Protein AF-A0A8I2ZI99-F1 (afdb_monomer_lite)

Secondary structure (DSSP, 8-state):
--PPP-PPP--------S-GGGSSSPPPPPHHHHHT-TTTHHHHHTTS-THHHHTTTHHHHHHHHHHHHHHHHHHHHHHH--TT---------------------------HHHHHHHHHHHHHHHHHHHHHHHHHHHHHHTT-

pLDDT: mean 73.65, std 13.88, range [43.97, 95.44]

Radius of gyration: 34.47 Å; chains: 1; bounding box: 69×95×82 Å

Structure (mmCIF, N/CA/C/O backbone):
data_AF-A0A8I2ZI99-F1
#
_entry.id   AF-A0A8I2ZI99-F1
#
loop_
_atom_site.group_PDB
_atom_site.id
_atom_site.type_symbol
_atom_site.label_atom_id
_atom_site.label_alt_id
_atom_site.label_comp_id
_atom_site.label_asym_id
_atom_site.label_entity_id
_atom_site.label_seq_id
_atom_site.pdbx_PDB_ins_code
_atom_site.Cartn_x
_atom_site.Cartn_y
_atom_site.Cartn_z
_atom_site.occupancy
_atom_site.B_iso_or_equiv
_atom_site.auth_seq_id
_atom_site.auth_comp_id
_atom_site.auth_asym_id
_atom_site.auth_atom_id
_atom_site.pdbx_PDB_model_num
ATOM 1 N N . MET A 1 1 ? 3.416 42.614 42.020 1.00 45.62 1 MET A N 1
ATOM 2 C CA . MET A 1 1 ? 3.360 41.240 41.468 1.00 45.62 1 MET A CA 1
ATOM 3 C C . MET A 1 1 ? 2.391 40.414 42.309 1.00 45.62 1 MET A C 1
ATOM 5 O O . MET A 1 1 ? 2.813 39.837 43.300 1.00 45.62 1 MET A O 1
ATOM 9 N N . TYR A 1 2 ? 1.095 40.397 41.988 1.00 47.31 2 TYR A N 1
ATOM 10 C CA . TYR A 1 2 ? 0.117 39.618 42.762 1.00 47.31 2 TYR A CA 1
ATOM 11 C C . TYR A 1 2 ? -0.088 38.243 42.116 1.00 47.31 2 TYR A C 1
ATOM 13 O O . TYR A 1 2 ? -0.585 38.152 40.995 1.00 47.31 2 TYR A O 1
ATOM 21 N N . ARG A 1 3 ? 0.321 37.170 42.807 1.00 68.00 3 ARG A N 1
ATOM 22 C CA . ARG A 1 3 ? 0.016 35.789 42.403 1.00 68.00 3 ARG A CA 1
ATOM 23 C C . ARG A 1 3 ? -1.396 35.439 42.865 1.00 68.00 3 ARG A C 1
ATOM 25 O O . ARG A 1 3 ? -1.711 35.547 44.045 1.00 68.00 3 ARG A O 1
ATOM 32 N N . ARG A 1 4 ? -2.241 35.031 41.918 1.00 69.69 4 ARG A N 1
ATOM 33 C CA . ARG A 1 4 ? -3.625 34.611 42.160 1.00 69.69 4 ARG A CA 1
ATOM 34 C C . ARG A 1 4 ? -3.645 33.337 43.028 1.00 69.69 4 ARG A C 1
ATOM 36 O O . ARG A 1 4 ? -2.932 32.395 42.681 1.00 69.69 4 ARG A O 1
ATOM 43 N N . PRO A 1 5 ? -4.440 33.281 44.113 1.00 75.38 5 PRO A N 1
ATOM 44 C CA . PRO A 1 5 ? -4.542 32.086 44.945 1.00 75.38 5 PRO A CA 1
ATOM 45 C C . PRO A 1 5 ? -5.183 30.926 44.161 1.00 75.38 5 PRO A C 1
ATOM 47 O O . PRO A 1 5 ? -6.049 31.175 43.311 1.00 75.38 5 PRO A O 1
ATOM 50 N N . PRO A 1 6 ? -4.770 29.669 44.411 1.00 74.50 6 PRO A N 1
ATOM 51 C CA . PRO A 1 6 ? -5.350 28.511 43.746 1.00 74.50 6 PRO A CA 1
ATOM 52 C C . PRO A 1 6 ? -6.818 28.375 44.165 1.00 74.50 6 PRO A C 1
ATOM 54 O O . PRO A 1 6 ? -7.135 28.198 45.338 1.00 74.50 6 PRO A O 1
ATOM 57 N N . GLY A 1 7 ? -7.722 28.526 43.197 1.00 76.31 7 GLY A N 1
ATOM 58 C CA . GLY A 1 7 ? -9.150 28.288 43.394 1.00 76.31 7 GLY A CA 1
ATOM 59 C C . GLY A 1 7 ? -9.477 26.790 43.384 1.00 76.31 7 GLY A C 1
ATOM 60 O O . GLY A 1 7 ? -8.663 25.994 42.910 1.00 76.31 7 GLY A O 1
ATOM 61 N N . PRO A 1 8 ? -10.669 26.396 43.865 1.00 75.44 8 PRO A N 1
ATOM 62 C CA . PRO A 1 8 ? -11.103 25.005 43.816 1.00 75.44 8 PRO A CA 1
ATOM 63 C C . PRO A 1 8 ? -11.118 24.496 42.362 1.00 75.44 8 PRO A C 1
ATOM 65 O O . PRO A 1 8 ? -11.446 25.270 41.450 1.00 75.44 8 PRO A O 1
ATOM 68 N N . PRO A 1 9 ? -10.758 23.221 42.120 1.00 72.88 9 PRO A N 1
ATOM 69 C CA . PRO A 1 9 ? -10.697 22.664 40.777 1.00 72.88 9 PRO A CA 1
ATOM 70 C C . PRO A 1 9 ? -12.074 22.746 40.113 1.00 72.88 9 PRO A C 1
ATOM 72 O O . PRO A 1 9 ? -13.048 22.147 40.557 1.00 72.88 9 PRO A O 1
ATOM 75 N N . ARG A 1 10 ? -12.152 23.510 39.020 1.00 72.94 10 ARG A N 1
ATOM 76 C CA . ARG A 1 10 ? -13.351 23.680 38.182 1.00 72.94 10 ARG A CA 1
ATOM 77 C C . ARG A 1 10 ? -13.485 22.518 37.199 1.00 72.94 10 ARG A C 1
ATOM 79 O O . ARG A 1 10 ? -13.640 22.739 36.000 1.00 72.94 10 ARG A O 1
ATOM 86 N N . HIS A 1 11 ? -13.291 21.290 37.659 1.00 75.69 11 HIS A N 1
ATOM 87 C CA . HIS A 1 11 ? -13.265 20.118 36.790 1.00 75.69 11 HIS A CA 1
ATOM 88 C C . HIS A 1 11 ? -14.316 19.132 37.275 1.00 75.69 11 HIS A C 1
ATOM 90 O O . HIS A 1 11 ? -14.103 18.383 38.224 1.00 75.69 11 HIS A O 1
ATOM 96 N N . TYR A 1 12 ? -15.472 19.161 36.616 1.00 80.00 12 TYR A N 1
ATOM 97 C CA . TYR A 1 12 ? -16.470 18.112 36.748 1.00 80.00 12 TYR A CA 1
ATOM 98 C C . TYR A 1 12 ? -16.002 16.930 35.902 1.00 80.00 12 TYR A C 1
ATOM 100 O O . TYR A 1 12 ? -15.978 17.011 34.674 1.00 80.00 12 TYR A O 1
ATOM 108 N N . SER A 1 13 ? -15.582 15.853 36.559 1.00 81.62 13 SER A N 1
ATOM 109 C CA . SER A 1 13 ? -15.280 14.599 35.872 1.00 81.62 13 SER A CA 1
ATOM 110 C C . SER A 1 13 ? -16.604 13.904 35.581 1.00 81.62 13 SER A C 1
ATOM 112 O O . SER A 1 13 ? -17.270 13.425 36.495 1.00 81.62 13 SER A O 1
ATOM 114 N N . TYR A 1 14 ? -17.029 13.913 34.320 1.00 83.62 14 TYR A N 1
ATOM 115 C CA . TYR A 1 14 ? -18.195 13.148 33.898 1.00 83.62 14 TYR A CA 1
ATOM 116 C C . TYR A 1 14 ? -17.785 11.693 33.670 1.00 83.62 14 TYR A C 1
ATOM 118 O O . TYR A 1 14 ? -17.024 11.385 32.752 1.00 83.62 14 TYR A O 1
ATOM 126 N N . GLU A 1 15 ? -18.313 10.797 34.497 1.00 81.88 15 GLU A N 1
ATOM 127 C CA . GLU A 1 15 ? -18.261 9.362 34.246 1.00 81.88 15 GLU A CA 1
ATOM 128 C C . GLU A 1 15 ? -19.481 8.962 33.418 1.00 81.88 15 GLU A C 1
ATOM 130 O O . GLU A 1 15 ? -20.615 8.992 33.902 1.00 81.88 15 GLU A O 1
ATOM 135 N N . CYS A 1 16 ? -19.256 8.573 32.164 1.00 80.62 16 CYS A N 1
ATOM 136 C CA . CYS A 1 16 ? -20.311 8.022 31.323 1.00 80.62 16 CYS A CA 1
ATOM 137 C C . CYS A 1 16 ? -20.829 6.716 31.948 1.00 80.62 16 CYS A C 1
ATOM 139 O O . CYS A 1 16 ? -20.076 5.753 32.084 1.00 80.62 16 CYS A O 1
ATOM 141 N N . LYS A 1 17 ? -22.106 6.702 32.350 1.00 84.00 17 LYS A N 1
ATOM 142 C CA . LYS A 1 17 ? -22.786 5.527 32.929 1.00 84.00 17 LYS A CA 1
ATOM 143 C C . LYS A 1 17 ? -23.479 4.658 31.882 1.00 84.00 17 LYS A C 1
ATOM 145 O O . LYS A 1 17 ? -23.983 3.591 32.218 1.00 84.00 17 LYS A O 1
ATOM 150 N N . GLU A 1 18 ? -23.529 5.114 30.632 1.00 86.00 18 GLU A N 1
ATOM 151 C CA . GLU A 1 18 ? -24.171 4.351 29.574 1.00 86.00 18 GLU A CA 1
ATOM 152 C C . GLU A 1 18 ? -23.311 3.167 29.124 1.00 86.00 18 GLU A C 1
ATOM 154 O O . GLU A 1 18 ? -22.089 3.297 28.974 1.00 86.00 18 GLU A O 1
ATOM 159 N N . PRO A 1 19 ? -23.941 2.008 28.873 1.00 82.75 19 PRO A N 1
ATOM 160 C CA . PRO A 1 19 ? -23.245 0.856 28.334 1.00 82.75 19 PRO A CA 1
ATOM 161 C C . PRO A 1 19 ? -22.737 1.177 26.921 1.00 82.75 19 PRO A C 1
ATOM 163 O O . PRO A 1 19 ? -23.342 1.953 26.180 1.00 82.75 19 PRO A O 1
ATOM 166 N N . ALA A 1 20 ? -21.632 0.554 26.504 1.00 75.69 20 ALA A N 1
ATOM 167 C CA . ALA A 1 20 ? -21.051 0.781 25.176 1.00 75.69 20 ALA A CA 1
ATOM 168 C C . ALA A 1 20 ? -22.043 0.504 24.025 1.00 75.69 20 ALA A C 1
ATOM 170 O O . ALA A 1 20 ? -21.887 1.046 22.936 1.00 75.69 20 ALA A O 1
ATOM 171 N N . GLN A 1 21 ? -23.068 -0.306 24.291 1.00 80.44 21 GLN A N 1
ATOM 172 C CA . GLN A 1 21 ? -24.157 -0.698 23.402 1.00 80.44 21 GLN A CA 1
ATOM 173 C C . GLN A 1 21 ? -25.205 0.407 23.178 1.00 80.44 21 GLN A C 1
ATOM 175 O O . GLN A 1 21 ? -25.899 0.364 22.169 1.00 80.44 21 GLN A O 1
ATOM 180 N N . ALA A 1 22 ? -25.325 1.387 24.084 1.00 82.50 22 ALA A N 1
ATOM 181 C CA . ALA A 1 22 ? -26.220 2.542 23.923 1.00 82.50 22 ALA A CA 1
ATOM 182 C C . ALA A 1 22 ? -25.586 3.662 23.079 1.00 82.50 22 ALA A C 1
ATOM 184 O O . ALA A 1 22 ? -26.253 4.616 22.681 1.00 82.50 22 ALA A O 1
ATOM 185 N N . ARG A 1 23 ? -24.289 3.534 22.764 1.00 81.44 23 ARG A N 1
ATOM 186 C CA . ARG A 1 23 ? -23.576 4.504 21.938 1.00 81.44 23 ARG A CA 1
ATOM 187 C C . ARG A 1 23 ? -24.158 4.495 20.519 1.00 81.44 23 ARG A C 1
ATOM 189 O O . ARG A 1 23 ? -24.153 3.444 19.882 1.00 81.44 23 ARG A O 1
ATOM 196 N N . PRO A 1 24 ? -24.546 5.657 19.965 1.00 85.88 24 PRO A N 1
ATOM 197 C CA . PRO A 1 24 ? -25.074 5.756 18.600 1.00 85.88 24 PRO A CA 1
ATOM 198 C C . PRO A 1 24 ? -24.115 5.278 17.499 1.00 85.88 24 PRO A C 1
ATOM 200 O O . PRO A 1 24 ? -24.533 5.055 16.365 1.00 85.88 24 PRO A O 1
ATOM 203 N N . TYR A 1 25 ? -22.822 5.144 17.810 1.00 83.62 25 TYR A N 1
ATOM 204 C CA . TYR A 1 25 ? -21.793 4.771 16.849 1.00 83.62 25 TYR A CA 1
ATOM 205 C C . TYR A 1 25 ? -21.337 3.328 17.032 1.00 83.62 25 TYR A C 1
ATOM 207 O O . TYR A 1 25 ? -20.800 2.947 18.074 1.00 83.62 25 TYR A O 1
ATOM 215 N N . VAL A 1 26 ? -21.469 2.561 15.952 1.00 82.62 26 VAL A N 1
ATOM 216 C CA . VAL A 1 26 ? -20.830 1.254 15.794 1.00 82.62 26 VAL A CA 1
ATOM 217 C C . VAL A 1 26 ? -19.310 1.461 15.714 1.00 82.62 26 VAL A C 1
ATOM 219 O O . VAL A 1 26 ? -18.862 2.415 15.065 1.00 82.62 26 VAL A O 1
ATOM 222 N N . PRO A 1 27 ? -18.488 0.605 16.352 1.00 85.81 27 PRO A N 1
ATOM 223 C CA . PRO A 1 27 ? -17.041 0.674 16.204 1.00 85.81 27 PRO A CA 1
ATOM 224 C C . PRO A 1 27 ? -16.641 0.616 14.729 1.00 85.81 27 PRO A C 1
ATOM 226 O O . PRO A 1 27 ? -17.178 -0.162 13.939 1.00 85.81 27 PRO A O 1
ATOM 229 N N . ARG A 1 28 ? -15.676 1.459 14.358 1.00 89.12 28 ARG A N 1
ATOM 230 C CA . ARG A 1 28 ? -15.216 1.559 12.975 1.00 89.12 28 ARG A CA 1
ATOM 231 C C . ARG A 1 28 ? -14.504 0.258 12.575 1.00 89.12 28 ARG A C 1
ATOM 233 O O . ARG A 1 28 ? -13.611 -0.170 13.309 1.00 89.12 28 ARG A O 1
ATOM 240 N N . PRO A 1 29 ? -14.833 -0.348 11.421 1.00 90.25 29 PRO A N 1
ATOM 241 C CA . PRO A 1 29 ? -14.140 -1.544 10.955 1.00 90.25 29 PRO A CA 1
ATOM 242 C C . PRO A 1 29 ? -12.655 -1.248 10.728 1.00 90.25 29 PRO A C 1
ATOM 244 O O . PRO A 1 29 ? -12.292 -0.152 10.281 1.00 90.25 29 PRO A O 1
ATOM 247 N N . SER A 1 30 ? -11.795 -2.225 11.022 1.00 91.69 30 SER A N 1
ATOM 248 C CA . SER A 1 30 ? -10.355 -2.102 10.781 1.00 91.69 30 SER A CA 1
ATOM 249 C C . SER A 1 30 ? -10.060 -1.995 9.281 1.00 91.69 30 SER A C 1
ATOM 251 O O . SER A 1 30 ? -10.859 -2.413 8.442 1.00 91.69 30 SER A O 1
ATOM 253 N N . ARG A 1 31 ? -8.886 -1.470 8.914 1.00 90.06 31 ARG A N 1
ATOM 254 C CA . ARG A 1 31 ? -8.479 -1.380 7.502 1.00 90.06 31 ARG A CA 1
ATOM 255 C C . ARG A 1 31 ? -8.495 -2.750 6.812 1.00 90.06 31 ARG A C 1
ATOM 257 O O . ARG A 1 31 ? -8.943 -2.850 5.679 1.00 90.06 31 ARG A O 1
ATOM 264 N N . THR A 1 32 ? -8.043 -3.808 7.487 1.00 89.56 32 THR A N 1
ATOM 265 C CA . THR A 1 32 ? -8.059 -5.172 6.931 1.00 89.56 32 THR A CA 1
ATOM 266 C C . THR A 1 32 ? -9.475 -5.701 6.746 1.00 89.56 32 THR A C 1
ATOM 268 O O . THR A 1 32 ? -9.733 -6.404 5.775 1.00 89.56 32 THR A O 1
ATOM 271 N N . GLN A 1 33 ? -10.393 -5.342 7.643 1.00 89.44 33 GLN A N 1
ATOM 272 C CA . GLN A 1 33 ? -11.803 -5.693 7.527 1.00 89.44 33 GLN A CA 1
ATOM 273 C C . GLN A 1 33 ? -12.462 -4.964 6.351 1.00 89.44 33 GLN A C 1
ATOM 275 O O . GLN A 1 33 ? -13.132 -5.612 5.560 1.00 89.44 33 GLN A O 1
ATOM 280 N N . GLN A 1 34 ? -12.169 -3.672 6.164 1.00 88.19 34 GLN A N 1
ATOM 281 C CA . GLN A 1 34 ? -12.640 -2.885 5.013 1.00 88.19 34 GLN A CA 1
ATOM 282 C C . GLN A 1 34 ? -12.147 -3.460 3.674 1.00 88.19 34 GLN A C 1
ATOM 284 O O . GLN A 1 34 ? -12.890 -3.551 2.707 1.00 88.19 34 GLN A O 1
ATOM 289 N N . LEU A 1 35 ? -10.884 -3.891 3.598 1.00 85.06 35 LEU A N 1
ATOM 290 C CA . LEU A 1 35 ? -10.320 -4.450 2.361 1.00 85.06 35 LEU A CA 1
ATOM 291 C C . LEU A 1 35 ? -10.876 -5.839 2.006 1.00 85.06 35 LEU A C 1
ATOM 293 O O . LEU A 1 35 ? -10.767 -6.259 0.858 1.00 85.06 35 LEU A O 1
ATOM 297 N N . ARG A 1 36 ? -11.457 -6.555 2.976 1.00 83.94 36 ARG A N 1
ATOM 298 C CA . ARG A 1 36 ? -12.083 -7.874 2.782 1.00 83.94 36 ARG A CA 1
ATOM 299 C C . ARG A 1 36 ? -13.572 -7.787 2.450 1.00 83.94 36 ARG A C 1
ATOM 301 O O . ARG A 1 36 ? -14.220 -8.825 2.332 1.00 83.94 36 ARG A O 1
ATOM 308 N N . ASP A 1 37 ? -14.118 -6.583 2.292 1.00 84.56 37 ASP A N 1
ATOM 309 C CA . ASP A 1 37 ? -15.518 -6.410 1.933 1.00 84.56 37 ASP A CA 1
ATOM 310 C C . ASP A 1 37 ? -15.770 -6.989 0.530 1.00 84.56 37 ASP A C 1
ATOM 312 O O . ASP A 1 37 ? -15.194 -6.501 -0.448 1.00 84.56 37 ASP A O 1
ATOM 316 N N . PRO A 1 38 ? -16.677 -7.972 0.367 1.00 82.00 38 PRO A N 1
ATOM 317 C CA . PRO A 1 38 ? -16.906 -8.631 -0.923 1.00 82.00 38 PRO A CA 1
ATOM 318 C C . PRO A 1 38 ? -17.427 -7.669 -2.001 1.00 82.00 38 PRO A C 1
ATOM 320 O O . PRO A 1 38 ? -17.286 -7.925 -3.190 1.00 82.00 38 PRO A O 1
ATOM 323 N N . LYS A 1 39 ? -17.992 -6.529 -1.586 1.00 81.25 39 LYS A N 1
ATOM 324 C CA . LYS A 1 39 ? -18.437 -5.436 -2.465 1.00 81.25 39 LYS A CA 1
ATOM 325 C C . LYS A 1 39 ? -17.284 -4.552 -2.963 1.00 81.25 39 LYS A C 1
ATOM 327 O O . LYS A 1 39 ? -17.438 -3.872 -3.975 1.00 81.25 39 LYS A O 1
ATOM 332 N N . LEU A 1 40 ? -16.168 -4.511 -2.231 1.00 78.19 40 LEU A N 1
ATOM 333 C CA . LEU A 1 40 ? -14.974 -3.727 -2.562 1.00 78.19 40 LEU A CA 1
ATOM 334 C C . LEU A 1 40 ? -13.923 -4.559 -3.301 1.00 78.19 40 LEU A C 1
ATOM 336 O O . LEU A 1 40 ? -13.212 -3.996 -4.126 1.00 78.19 40 LEU A O 1
ATOM 340 N N . LEU A 1 41 ? -13.871 -5.877 -3.072 1.00 76.69 41 LEU A N 1
ATOM 341 C CA . LEU A 1 41 ? -12.975 -6.798 -3.779 1.00 76.69 41 LEU A CA 1
ATOM 342 C C . LEU A 1 41 ? -12.940 -6.596 -5.305 1.00 76.69 41 LEU A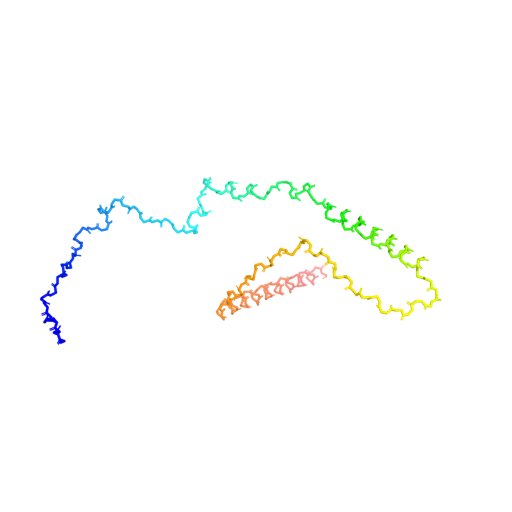 C 1
ATOM 344 O O . LEU A 1 41 ? -11.843 -6.345 -5.797 1.00 76.69 41 LEU A O 1
ATOM 348 N N . PRO A 1 42 ? -14.067 -6.606 -6.051 1.00 77.75 42 PRO A N 1
ATOM 349 C CA . PRO A 1 42 ? -14.023 -6.442 -7.507 1.00 77.75 42 PRO A CA 1
ATOM 350 C C . PRO A 1 42 ? -13.406 -5.101 -7.921 1.00 77.75 42 PRO A C 1
ATOM 352 O O . PRO A 1 42 ? -12.556 -5.056 -8.799 1.00 77.75 42 PRO A O 1
ATOM 355 N N . LYS A 1 43 ? -13.725 -4.011 -7.212 1.00 75.75 43 LYS A N 1
ATOM 356 C CA . LYS A 1 43 ? -13.175 -2.675 -7.498 1.00 75.75 43 LYS A CA 1
ATOM 357 C C . LYS A 1 43 ? -11.671 -2.579 -7.235 1.00 75.75 43 LYS A C 1
ATOM 359 O O . LYS A 1 43 ? -10.992 -1.780 -7.871 1.00 75.75 43 LYS A O 1
ATOM 364 N N . LEU A 1 44 ? -11.162 -3.351 -6.275 1.00 70.94 44 LEU A N 1
ATOM 365 C CA . LEU A 1 44 ? -9.734 -3.413 -5.966 1.00 70.94 44 LEU A CA 1
ATOM 366 C C . LEU A 1 44 ? -8.977 -4.328 -6.935 1.00 70.94 44 LEU A C 1
ATOM 368 O O . LEU A 1 44 ? -7.840 -4.021 -7.275 1.00 70.94 44 LEU A O 1
ATOM 372 N N . THR A 1 45 ? -9.585 -5.430 -7.379 1.00 69.81 45 THR A N 1
ATOM 373 C CA . THR A 1 45 ? -8.954 -6.387 -8.300 1.00 69.81 45 THR A CA 1
ATOM 374 C C . THR A 1 45 ? -9.029 -5.944 -9.757 1.00 69.81 45 THR A C 1
ATOM 376 O O . THR A 1 45 ? -8.102 -6.188 -10.513 1.00 69.81 45 THR A O 1
ATOM 379 N N . GLU A 1 46 ? -10.082 -5.242 -10.173 1.00 63.88 46 GLU A N 1
ATOM 380 C CA . GLU A 1 46 ? -10.195 -4.690 -11.533 1.00 63.88 46 GLU A CA 1
ATOM 381 C C . GLU A 1 46 ? -9.191 -3.556 -11.799 1.00 63.88 46 GLU A C 1
ATOM 383 O O . GLU A 1 46 ? -8.883 -3.249 -12.949 1.00 63.88 46 GLU A O 1
ATOM 388 N N . ALA A 1 47 ? -8.626 -2.965 -10.740 1.00 59.62 47 ALA A N 1
ATOM 389 C CA . ALA A 1 47 ? -7.560 -1.975 -10.845 1.00 59.62 47 ALA A CA 1
ATOM 390 C C . ALA A 1 47 ? -6.207 -2.570 -11.278 1.00 59.62 47 ALA A C 1
ATOM 392 O O . ALA A 1 47 ? -5.275 -1.804 -11.508 1.00 59.62 47 ALA A O 1
ATOM 393 N N . THR A 1 48 ? -6.077 -3.897 -11.415 1.00 57.78 48 THR A N 1
ATOM 394 C CA . THR A 1 48 ? -5.078 -4.493 -12.313 1.00 57.78 48 THR A CA 1
ATOM 395 C C . THR A 1 48 ? -5.746 -4.623 -13.675 1.00 57.78 48 THR A C 1
ATOM 397 O O . THR A 1 48 ? -6.412 -5.628 -13.934 1.00 57.78 48 THR A O 1
ATOM 400 N N . PRO A 1 49 ? -5.672 -3.591 -14.530 1.00 58.81 49 PRO A N 1
ATOM 401 C CA . PRO A 1 49 ? -6.439 -3.601 -15.750 1.00 58.81 49 PRO A CA 1
ATOM 402 C C . PRO A 1 49 ? -5.810 -4.636 -16.682 1.00 58.81 49 PRO A C 1
ATOM 404 O O . PRO A 1 49 ? -4.585 -4.716 -16.793 1.00 58.81 49 PRO A O 1
ATOM 407 N N . ASN A 1 50 ? -6.642 -5.353 -17.438 1.00 58.12 50 ASN A N 1
ATOM 408 C CA . ASN A 1 50 ? -6.229 -6.144 -18.608 1.00 58.12 50 ASN A CA 1
ATOM 409 C C . ASN A 1 50 ? -5.347 -5.332 -19.592 1.00 58.12 50 ASN A C 1
ATOM 411 O O . ASN A 1 50 ? -4.662 -5.883 -20.447 1.00 58.12 50 ASN A O 1
ATOM 415 N N . GLU A 1 51 ? -5.295 -4.003 -19.450 1.00 57.47 51 GLU A N 1
ATOM 416 C CA . GLU A 1 51 ? -4.300 -3.139 -20.085 1.00 57.47 51 GLU A CA 1
ATOM 417 C C . GLU A 1 51 ? -2.843 -3.515 -19.791 1.00 57.47 51 GLU A C 1
ATOM 419 O O . GLU A 1 51 ? -1.994 -3.270 -20.639 1.00 57.47 51 GLU A O 1
ATOM 424 N N . ALA A 1 52 ? -2.518 -4.088 -18.629 1.00 57.28 52 ALA A N 1
ATOM 425 C CA . ALA A 1 52 ? -1.167 -4.575 -18.346 1.00 57.28 52 ALA A CA 1
ATOM 426 C C . ALA A 1 52 ? -0.779 -5.726 -19.289 1.00 57.28 52 ALA A C 1
ATOM 428 O O . ALA A 1 52 ? 0.383 -5.848 -19.674 1.00 57.28 52 ALA A O 1
ATOM 429 N N . GLU A 1 53 ? -1.754 -6.528 -19.721 1.00 60.94 53 GLU A N 1
ATOM 430 C CA . GLU A 1 53 ? -1.540 -7.585 -20.708 1.00 60.94 53 GLU A CA 1
ATOM 431 C C . GLU A 1 53 ? -1.388 -7.016 -22.123 1.00 60.94 53 GLU A C 1
ATOM 433 O O . GLU A 1 53 ? -0.503 -7.456 -22.854 1.00 60.94 53 GLU A O 1
ATOM 438 N N . ASN A 1 54 ? -2.147 -5.968 -22.463 1.00 61.47 54 ASN A N 1
ATOM 439 C CA . ASN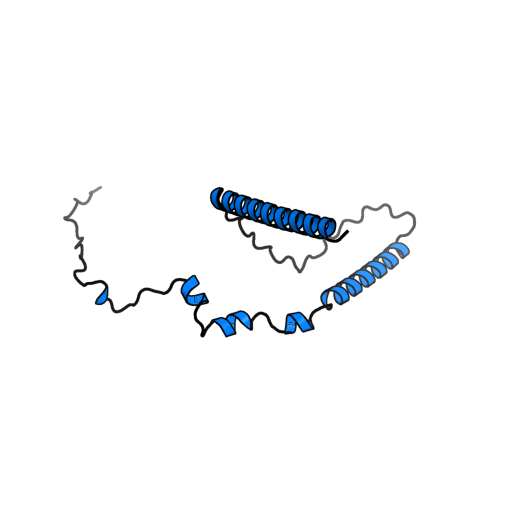 A 1 54 ? -2.023 -5.243 -23.738 1.00 61.47 54 ASN A CA 1
ATOM 440 C C . ASN A 1 54 ? -0.750 -4.379 -23.841 1.00 61.47 54 ASN A C 1
ATOM 442 O O . ASN A 1 54 ? -0.372 -3.970 -24.936 1.00 61.47 54 ASN A O 1
ATOM 446 N N . LYS A 1 55 ? -0.089 -4.078 -22.715 1.00 65.31 55 LYS A N 1
ATOM 447 C CA . LYS A 1 55 ? 1.150 -3.280 -22.648 1.00 65.31 55 LYS A CA 1
ATOM 448 C C . LYS A 1 55 ? 2.423 -4.138 -22.605 1.00 65.31 55 LYS A C 1
ATOM 450 O O . LYS A 1 55 ? 3.521 -3.579 -22.533 1.00 65.31 55 LYS A O 1
ATOM 455 N N . LYS A 1 56 ? 2.314 -5.473 -22.676 1.00 70.31 56 LYS A N 1
ATOM 456 C CA . LYS A 1 56 ? 3.477 -6.370 -22.800 1.00 70.31 56 LYS A CA 1
ATOM 457 C C . LYS A 1 56 ? 4.265 -5.997 -24.067 1.00 70.31 56 LYS A C 1
ATOM 459 O O . LYS A 1 56 ? 3.723 -6.036 -25.165 1.00 70.31 56 LYS A O 1
ATOM 464 N N . GLY A 1 57 ? 5.528 -5.598 -23.909 1.00 76.94 57 GLY A N 1
ATOM 465 C CA . GLY A 1 57 ? 6.436 -5.254 -25.015 1.00 76.94 57 GLY A CA 1
ATOM 466 C C . GLY A 1 57 ? 6.471 -3.778 -25.448 1.00 76.94 57 GLY A C 1
ATOM 467 O O . GLY A 1 57 ? 7.323 -3.413 -26.255 1.00 76.94 57 GLY A O 1
ATOM 468 N N . ILE A 1 58 ? 5.622 -2.894 -24.901 1.00 80.50 58 ILE A N 1
ATOM 469 C CA . ILE A 1 58 ? 5.709 -1.445 -25.200 1.00 80.50 58 ILE A CA 1
ATOM 470 C C . ILE A 1 58 ? 6.993 -0.843 -24.614 1.00 80.50 58 ILE A C 1
ATOM 472 O O . ILE A 1 58 ? 7.644 -0.025 -25.264 1.00 80.50 58 ILE A O 1
ATOM 476 N N . ALA A 1 59 ? 7.385 -1.285 -23.416 1.00 81.31 59 ALA A N 1
ATOM 477 C CA . ALA A 1 59 ? 8.608 -0.835 -22.754 1.00 81.31 59 ALA A CA 1
ATOM 478 C C . ALA A 1 59 ? 9.866 -1.180 -23.570 1.00 81.31 59 ALA A C 1
ATOM 480 O O . ALA A 1 59 ? 10.730 -0.326 -23.763 1.00 81.31 59 ALA A O 1
ATOM 481 N N . ASP A 1 60 ? 9.932 -2.397 -24.115 1.00 87.88 60 ASP A N 1
ATOM 482 C CA . ASP A 1 60 ? 11.059 -2.845 -24.940 1.00 87.88 60 ASP A CA 1
ATOM 483 C C . ASP A 1 60 ? 11.137 -2.054 -26.253 1.00 87.88 60 ASP A C 1
ATOM 485 O O . ASP A 1 60 ? 12.215 -1.635 -26.678 1.00 87.88 60 ASP A O 1
ATOM 489 N N . ALA A 1 61 ? 9.983 -1.767 -26.867 1.00 85.19 61 ALA A N 1
ATOM 490 C CA . ALA A 1 61 ? 9.906 -0.946 -28.071 1.00 85.19 61 ALA A CA 1
ATOM 491 C C . ALA A 1 61 ? 10.345 0.510 -27.830 1.00 85.19 61 ALA A C 1
ATOM 493 O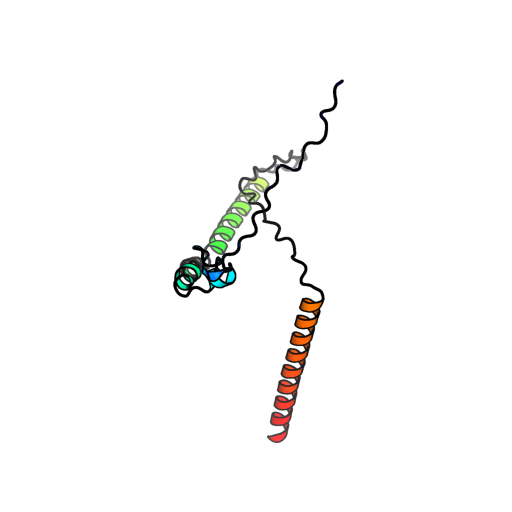 O . ALA A 1 61 ? 10.954 1.126 -28.707 1.00 85.19 61 ALA A O 1
ATOM 494 N N . GLU A 1 62 ? 10.046 1.084 -26.662 1.00 88.06 62 GLU A N 1
ATOM 495 C CA . GLU A 1 62 ? 10.497 2.431 -26.305 1.00 88.06 62 GLU A CA 1
ATOM 496 C C . GLU A 1 62 ? 12.000 2.470 -25.987 1.00 88.06 62 GLU A C 1
ATOM 498 O O . GLU A 1 62 ? 12.703 3.374 -26.447 1.00 88.06 62 GLU A O 1
ATOM 503 N N . LEU A 1 63 ? 12.516 1.464 -25.272 1.00 88.56 63 LEU A N 1
ATOM 504 C CA . LEU A 1 63 ? 13.947 1.323 -24.991 1.00 88.56 63 LEU A CA 1
ATOM 505 C C . LEU A 1 63 ? 14.769 1.207 -26.279 1.00 88.56 63 LEU A C 1
ATOM 507 O O . LEU A 1 63 ? 15.747 1.940 -26.436 1.00 88.56 63 LEU A O 1
ATOM 511 N N . ALA A 1 64 ? 14.331 0.377 -27.230 1.00 90.88 64 ALA A N 1
ATOM 512 C CA . ALA A 1 64 ? 14.997 0.220 -28.522 1.00 90.88 64 ALA A CA 1
ATOM 513 C C . ALA A 1 64 ? 15.036 1.534 -29.327 1.00 90.88 64 ALA A C 1
ATOM 515 O O . ALA A 1 64 ? 16.059 1.877 -29.920 1.00 90.88 64 ALA A O 1
ATOM 516 N N . LYS A 1 65 ? 13.947 2.319 -29.312 1.00 91.19 65 LYS A N 1
ATOM 517 C CA . LYS A 1 65 ? 13.902 3.641 -29.965 1.00 91.19 65 LYS A CA 1
ATOM 518 C C . LYS A 1 65 ? 14.898 4.620 -29.344 1.00 91.19 65 LYS A C 1
ATOM 520 O O . LYS A 1 65 ? 15.627 5.286 -30.077 1.00 91.19 65 LYS A O 1
ATOM 525 N N . ARG A 1 66 ? 14.951 4.687 -28.010 1.00 89.00 66 ARG A N 1
ATOM 526 C CA . ARG A 1 66 ? 15.884 5.567 -27.284 1.00 89.00 66 ARG A CA 1
ATOM 527 C C . ARG A 1 66 ? 17.341 5.158 -27.491 1.00 89.00 66 ARG A C 1
ATOM 529 O O . ARG A 1 66 ? 18.215 6.017 -27.559 1.00 89.00 66 ARG A O 1
ATOM 536 N N . GLU A 1 67 ? 17.628 3.863 -27.584 1.00 88.38 67 GLU A N 1
ATOM 537 C CA . GLU A 1 67 ? 18.982 3.381 -27.863 1.00 88.38 67 GLU A CA 1
ATOM 538 C C . GLU A 1 67 ? 19.429 3.719 -29.289 1.00 88.38 67 GLU A C 1
ATOM 540 O O . GLU A 1 67 ? 20.529 4.242 -29.464 1.00 88.38 67 GLU A O 1
ATOM 545 N N . ALA A 1 68 ? 18.553 3.541 -30.281 1.00 88.56 68 ALA A N 1
ATOM 546 C CA . ALA A 1 68 ? 18.824 3.940 -31.660 1.00 88.56 68 ALA A CA 1
ATOM 547 C C . ALA A 1 68 ? 19.045 5.459 -31.799 1.00 88.56 68 ALA A C 1
ATOM 549 O O . ALA A 1 68 ? 19.903 5.902 -32.563 1.00 88.56 68 ALA A O 1
ATOM 550 N N . GLU A 1 69 ? 18.300 6.277 -31.051 1.00 87.88 69 GLU A N 1
ATOM 551 C CA . GLU A 1 69 ? 18.530 7.724 -30.983 1.00 87.88 69 GLU A CA 1
ATOM 552 C C . GLU A 1 69 ? 19.897 8.048 -30.368 1.00 87.88 69 GLU A C 1
ATOM 554 O O . GLU A 1 69 ? 20.667 8.824 -30.935 1.00 87.88 69 GLU A O 1
ATOM 559 N N . ARG A 1 70 ? 20.245 7.394 -29.253 1.00 86.25 70 ARG A N 1
ATOM 560 C CA . ARG A 1 70 ? 21.545 7.568 -28.595 1.00 86.25 70 ARG A CA 1
ATOM 561 C C . ARG A 1 70 ? 22.706 7.165 -29.505 1.00 86.25 70 ARG A C 1
ATOM 563 O O . ARG A 1 70 ? 23.738 7.829 -29.504 1.00 86.25 70 ARG A O 1
ATOM 570 N N . GLU A 1 71 ? 22.561 6.093 -30.276 1.00 87.12 71 GLU A N 1
ATOM 571 C CA . GLU A 1 71 ? 23.571 5.653 -31.241 1.00 87.12 71 GLU A CA 1
ATOM 572 C C . GLU A 1 71 ? 23.749 6.666 -32.379 1.00 87.12 71 GLU A C 1
ATOM 574 O O . GLU A 1 71 ? 24.878 7.030 -32.709 1.00 87.12 71 GLU A O 1
ATOM 579 N N . ARG A 1 72 ? 22.648 7.208 -32.917 1.00 84.44 72 ARG A N 1
ATOM 580 C CA . ARG A 1 72 ? 22.691 8.288 -33.916 1.00 84.44 72 ARG A CA 1
ATOM 581 C C . ARG A 1 72 ? 23.372 9.540 -33.375 1.00 84.44 72 ARG A C 1
ATOM 583 O O . ARG A 1 72 ? 24.180 10.142 -34.078 1.00 84.44 72 ARG A O 1
ATOM 590 N N . GLN A 1 73 ? 23.084 9.912 -32.130 1.00 82.81 73 GLN A N 1
ATOM 591 C CA . GLN A 1 73 ? 23.721 11.055 -31.484 1.00 82.81 73 GLN A CA 1
ATOM 592 C C . GLN A 1 73 ? 25.224 10.826 -31.285 1.00 82.81 73 GLN A C 1
ATOM 594 O O . GLN A 1 73 ? 26.017 11.696 -31.629 1.00 82.81 73 GLN A O 1
ATOM 599 N N . ARG A 1 74 ? 25.637 9.633 -30.837 1.00 84.44 74 ARG A N 1
ATOM 600 C CA . ARG A 1 74 ? 27.062 9.268 -30.741 1.00 84.44 74 ARG A CA 1
ATOM 601 C C . ARG A 1 74 ? 27.761 9.308 -32.097 1.00 84.44 74 ARG A C 1
ATOM 603 O O . ARG A 1 74 ? 28.898 9.760 -32.173 1.00 84.44 74 ARG A O 1
ATOM 610 N N . ALA A 1 75 ? 27.099 8.858 -33.163 1.00 81.06 75 ALA A N 1
ATOM 611 C CA . ALA A 1 75 ? 27.655 8.905 -34.512 1.00 81.06 75 ALA A CA 1
ATOM 612 C C . ALA A 1 75 ? 27.855 10.348 -35.006 1.00 81.06 75 ALA A C 1
ATOM 614 O O . ALA A 1 75 ? 28.863 10.635 -35.644 1.00 81.06 75 ALA A O 1
ATOM 615 N N . LEU A 1 76 ? 26.932 11.262 -34.692 1.00 80.12 76 LEU A N 1
ATOM 616 C CA . LEU A 1 76 ? 27.073 12.692 -34.988 1.00 80.12 76 LEU A CA 1
ATOM 617 C C . LEU A 1 76 ? 28.199 13.324 -34.161 1.00 80.12 76 LEU A C 1
ATOM 619 O O . LEU A 1 76 ? 29.102 13.931 -34.727 1.00 80.12 76 LEU A O 1
ATOM 623 N N . GLU A 1 77 ? 28.222 13.087 -32.847 1.00 75.88 77 GLU A N 1
ATOM 624 C CA . GLU A 1 77 ? 29.274 13.590 -31.954 1.00 75.88 77 GLU A CA 1
ATOM 625 C C . GLU A 1 77 ? 30.671 13.078 -32.334 1.00 75.88 77 GLU A C 1
ATOM 627 O O . GLU A 1 77 ? 31.647 13.808 -32.176 1.00 75.88 77 GLU A O 1
ATOM 632 N N . ALA A 1 78 ? 30.777 11.852 -32.860 1.00 75.62 78 ALA A N 1
ATOM 633 C CA . ALA A 1 78 ? 32.027 11.286 -33.361 1.00 75.62 78 ALA A CA 1
ATOM 634 C C . ALA A 1 78 ? 32.472 11.895 -34.701 1.00 75.62 78 ALA A C 1
ATOM 636 O O . ALA A 1 78 ? 33.670 11.981 -34.954 1.00 75.62 78 ALA A O 1
ATOM 637 N N . ARG A 1 79 ? 31.533 12.321 -35.559 1.00 70.25 79 ARG A N 1
ATOM 638 C CA . ARG A 1 79 ? 31.847 13.021 -36.819 1.00 70.25 79 ARG A CA 1
ATOM 639 C C . ARG A 1 79 ? 32.234 14.479 -36.589 1.00 70.25 79 ARG A C 1
ATOM 641 O O . ARG A 1 79 ? 33.102 14.980 -37.297 1.00 70.25 79 ARG A O 1
ATOM 648 N N . ASP A 1 80 ? 31.620 15.124 -35.602 1.00 66.81 80 ASP A N 1
ATOM 649 C CA . ASP A 1 80 ? 31.885 16.519 -35.235 1.00 66.81 80 ASP A CA 1
ATOM 650 C C . ASP A 1 80 ? 33.092 16.667 -34.287 1.00 66.81 80 ASP A C 1
ATOM 652 O O . ASP A 1 80 ? 33.576 17.775 -34.048 1.00 66.81 80 ASP A O 1
ATOM 656 N N . ALA A 1 81 ? 33.618 15.558 -33.753 1.00 64.50 81 ALA A N 1
ATOM 657 C CA . ALA A 1 81 ? 34.879 15.529 -33.021 1.00 64.50 81 ALA A CA 1
ATOM 658 C C . ALA A 1 81 ? 36.064 15.659 -33.995 1.00 64.50 81 ALA A C 1
ATOM 660 O O . ALA A 1 81 ? 36.593 14.672 -34.506 1.00 64.50 81 ALA A O 1
ATOM 661 N N . ALA A 1 82 ? 36.500 16.894 -34.252 1.00 60.44 82 ALA A N 1
ATOM 662 C CA . ALA A 1 82 ? 37.760 17.146 -34.945 1.00 60.44 82 ALA A CA 1
ATOM 663 C C . ALA A 1 82 ? 38.942 16.515 -34.168 1.00 60.44 82 ALA A C 1
ATOM 665 O O . ALA A 1 82 ? 38.966 16.590 -32.934 1.00 60.44 82 ALA A O 1
ATOM 666 N N . PRO A 1 83 ? 39.945 15.922 -34.848 1.00 57.78 83 PRO A N 1
ATOM 667 C CA . PRO A 1 83 ? 41.121 15.369 -34.184 1.00 57.78 83 PRO A CA 1
ATOM 668 C C . PRO A 1 83 ? 41.952 16.518 -33.590 1.00 57.78 83 PRO A C 1
ATOM 670 O O . PRO A 1 83 ? 42.698 17.181 -34.307 1.00 57.78 83 PRO A O 1
ATOM 673 N N . GLY A 1 84 ? 41.783 16.785 -32.290 1.00 58.19 84 GLY A N 1
ATOM 674 C CA . GLY A 1 84 ? 42.572 17.772 -31.540 1.00 58.19 84 GLY A CA 1
ATOM 675 C C . GLY A 1 84 ? 41.807 18.721 -30.606 1.00 58.19 84 GLY A C 1
ATOM 676 O O . GLY A 1 84 ? 42.445 19.584 -30.006 1.00 58.19 84 GLY A O 1
ATOM 677 N N . ASP A 1 85 ? 40.482 18.607 -30.449 1.00 57.59 85 ASP A N 1
ATOM 678 C CA . ASP A 1 85 ? 39.737 19.433 -29.477 1.00 57.59 85 ASP A CA 1
ATOM 679 C C . ASP A 1 85 ? 39.784 18.833 -28.055 1.00 57.59 85 ASP A C 1
ATOM 681 O O . ASP A 1 85 ? 38.792 18.345 -27.519 1.00 57.59 85 ASP A O 1
ATOM 685 N N . ASP A 1 86 ? 40.961 18.884 -27.423 1.00 60.34 86 ASP A N 1
ATOM 686 C CA . ASP A 1 86 ? 41.194 18.570 -26.000 1.00 60.34 86 ASP A CA 1
ATOM 687 C C . ASP A 1 86 ? 40.744 19.718 -25.070 1.00 60.34 86 ASP A C 1
ATOM 689 O O . ASP A 1 86 ? 41.385 20.043 -24.065 1.00 60.34 86 ASP A O 1
ATOM 693 N N . LYS A 1 87 ? 39.634 20.398 -25.380 1.00 60.31 87 LYS A N 1
ATOM 694 C CA . LYS A 1 87 ? 39.020 21.312 -24.411 1.00 60.31 87 LYS A CA 1
ATOM 695 C C . LYS A 1 87 ? 38.119 20.504 -23.482 1.00 60.31 87 LYS A C 1
ATOM 697 O O . LYS A 1 87 ? 37.270 19.755 -23.967 1.00 60.31 87 LYS A O 1
ATOM 702 N N . PRO A 1 88 ? 38.227 20.657 -22.145 1.00 54.62 88 PRO A N 1
ATOM 703 C CA . PRO A 1 88 ? 37.293 20.018 -21.233 1.00 54.62 88 PRO A CA 1
ATOM 704 C C . PRO A 1 88 ? 35.908 20.592 -21.521 1.00 54.62 88 PRO A C 1
ATOM 706 O O . PRO A 1 88 ? 35.596 21.711 -21.106 1.00 54.62 88 PRO A O 1
ATOM 709 N N . ARG A 1 89 ? 35.087 19.840 -22.266 1.00 61.41 89 ARG A N 1
ATOM 710 C CA . ARG A 1 89 ? 33.673 20.145 -22.477 1.00 61.41 89 ARG A CA 1
ATOM 711 C C . ARG A 1 89 ? 33.078 20.332 -21.087 1.00 61.41 89 ARG A C 1
ATOM 713 O O . ARG A 1 89 ? 32.985 19.375 -20.313 1.00 61.41 89 ARG A O 1
ATOM 720 N N . ARG A 1 90 ? 32.772 21.582 -20.714 1.00 60.38 90 ARG A N 1
ATOM 721 C CA . ARG A 1 90 ? 32.042 21.858 -19.477 1.00 60.38 90 ARG A CA 1
ATOM 722 C C . ARG A 1 90 ? 30.783 21.010 -19.576 1.00 60.38 90 ARG A C 1
ATOM 724 O O . ARG A 1 90 ? 30.043 21.145 -20.541 1.00 60.38 90 ARG A O 1
ATOM 731 N N . ARG A 1 91 ? 30.620 20.061 -18.650 1.00 59.53 91 ARG A N 1
ATOM 732 C CA . ARG A 1 91 ? 29.439 19.198 -18.598 1.00 59.53 91 ARG A CA 1
ATOM 733 C C . ARG A 1 91 ? 28.244 20.112 -18.385 1.00 59.53 91 ARG A C 1
ATOM 735 O O . ARG A 1 91 ? 27.973 20.493 -17.244 1.00 59.53 91 ARG A O 1
ATOM 742 N N . ASP A 1 92 ? 27.568 20.486 -19.460 1.00 60.00 92 ASP A N 1
ATOM 743 C CA . ASP A 1 92 ? 26.252 21.079 -19.342 1.00 60.00 92 ASP A CA 1
ATOM 744 C C . ASP A 1 92 ? 25.379 20.024 -18.675 1.00 60.00 92 ASP A C 1
ATOM 746 O O . ASP A 1 92 ? 25.234 18.893 -19.146 1.00 60.00 92 ASP A O 1
ATOM 750 N N . ARG A 1 93 ? 24.921 20.360 -17.468 1.00 59.56 93 ARG A N 1
ATOM 751 C CA . ARG A 1 93 ? 24.065 19.494 -16.666 1.00 59.56 93 ARG A CA 1
ATOM 752 C C . ARG A 1 93 ? 22.809 19.243 -17.492 1.00 59.56 93 ARG A C 1
ATOM 754 O O . ARG A 1 93 ? 22.030 20.165 -17.711 1.00 59.56 93 ARG A O 1
ATOM 761 N N . SER A 1 94 ? 22.621 18.009 -17.950 1.00 59.00 94 SER A N 1
ATOM 762 C CA . SER A 1 94 ? 21.376 17.568 -18.574 1.00 59.00 94 SER A CA 1
ATOM 763 C C . SER A 1 94 ? 20.202 17.934 -17.664 1.00 59.00 94 SER A C 1
ATOM 765 O O . SER A 1 94 ? 20.220 17.596 -16.478 1.00 59.00 94 SER A O 1
ATOM 767 N N . ALA A 1 95 ? 19.197 18.628 -18.201 1.00 63.09 95 ALA A N 1
ATOM 768 C CA . ALA A 1 95 ? 17.975 18.941 -17.474 1.00 63.09 95 ALA A CA 1
ATOM 769 C C . ALA A 1 95 ? 17.205 17.637 -17.198 1.00 63.09 95 ALA A C 1
ATOM 771 O O . ALA A 1 95 ? 16.558 17.077 -18.080 1.00 63.09 95 ALA A O 1
ATOM 772 N N . SER A 1 96 ? 17.317 17.120 -15.976 1.00 52.75 96 SER A N 1
ATOM 773 C CA . SER A 1 96 ? 16.597 15.937 -15.506 1.00 52.75 96 SER A CA 1
ATOM 774 C C . SER A 1 96 ? 15.136 16.300 -15.226 1.00 52.75 96 SER A C 1
ATOM 776 O O . SER A 1 96 ? 14.808 16.722 -14.119 1.00 52.75 96 SER A O 1
ATOM 778 N N . ILE A 1 97 ? 14.265 16.167 -16.229 1.00 60.34 97 ILE A N 1
ATOM 779 C CA . ILE A 1 97 ? 12.828 16.468 -16.097 1.00 60.34 97 ILE A CA 1
ATOM 780 C C . ILE A 1 97 ? 12.032 15.363 -15.382 1.00 60.34 97 ILE A C 1
ATOM 782 O O . ILE A 1 97 ? 10.907 15.619 -14.974 1.00 60.34 97 ILE A O 1
ATOM 786 N N . ASP A 1 98 ? 12.612 14.186 -15.128 1.00 54.41 98 ASP A N 1
ATOM 787 C CA . ASP A 1 98 ? 11.827 13.030 -14.663 1.00 54.41 98 ASP A CA 1
ATOM 788 C C . ASP A 1 98 ? 12.412 12.332 -13.421 1.00 54.41 98 ASP A C 1
ATOM 790 O O . ASP A 1 98 ? 12.589 11.117 -13.358 1.00 54.41 98 ASP A O 1
ATOM 794 N N . SER A 1 99 ? 12.757 13.128 -12.404 1.00 52.38 99 SER A N 1
ATOM 795 C CA . SER A 1 99 ? 13.167 12.607 -11.090 1.00 52.38 99 SER A CA 1
ATOM 796 C C . SER A 1 99 ? 11.931 12.412 -10.211 1.00 52.38 99 SER A C 1
ATOM 798 O O . SER A 1 99 ? 11.595 13.284 -9.412 1.00 52.38 99 SER A O 1
AT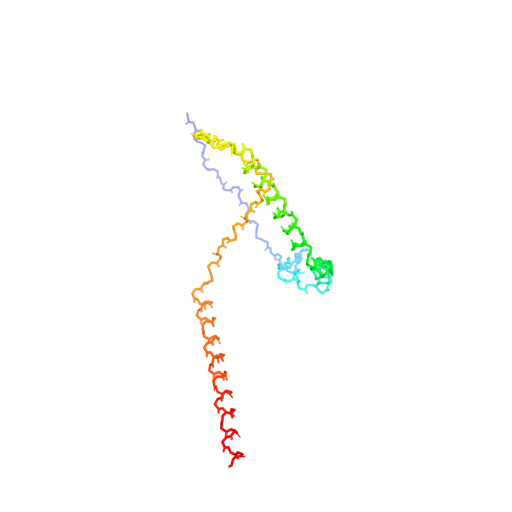OM 800 N N . VAL A 1 100 ? 11.222 11.293 -10.358 1.00 63.25 100 VAL A N 1
ATOM 801 C CA . VAL A 1 100 ? 10.125 10.951 -9.441 1.00 63.25 100 VAL A CA 1
ATOM 802 C C . VAL A 1 100 ? 10.705 10.172 -8.263 1.00 63.25 100 VAL A C 1
ATOM 804 O O . VAL A 1 100 ? 11.289 9.104 -8.429 1.00 63.25 100 VAL A O 1
ATOM 807 N N . SER A 1 101 ? 10.598 10.752 -7.069 1.00 48.84 101 SER A N 1
ATOM 808 C CA . SER A 1 101 ? 11.155 10.236 -5.820 1.00 48.84 101 SER A CA 1
ATOM 809 C C . SER A 1 101 ? 10.755 8.781 -5.569 1.00 48.84 101 SER A C 1
ATOM 811 O O . SER A 1 101 ? 9.570 8.471 -5.437 1.00 48.84 101 SER A O 1
ATOM 813 N N . ALA A 1 102 ? 11.743 7.895 -5.421 1.00 61.91 102 ALA A N 1
ATOM 814 C CA . ALA A 1 102 ? 11.515 6.598 -4.806 1.00 61.91 102 ALA A CA 1
ATOM 815 C C . ALA A 1 102 ? 11.050 6.849 -3.367 1.00 61.91 102 ALA A C 1
ATOM 817 O O . ALA A 1 102 ? 11.805 7.347 -2.530 1.00 61.91 102 ALA A O 1
ATOM 818 N N . ILE A 1 103 ? 9.781 6.550 -3.097 1.00 56.47 103 ILE A N 1
ATOM 819 C CA . ILE A 1 103 ? 9.258 6.472 -1.740 1.00 56.47 103 ILE A CA 1
ATOM 820 C C . ILE A 1 103 ? 10.111 5.415 -1.043 1.00 56.47 103 ILE A C 1
ATOM 822 O O . ILE A 1 103 ? 10.044 4.233 -1.378 1.00 56.47 103 ILE A O 1
ATOM 826 N N . SER A 1 104 ? 10.957 5.864 -0.118 1.00 45.50 104 SER A N 1
ATOM 827 C CA . SER A 1 104 ? 11.702 4.997 0.781 1.00 45.50 104 SER A CA 1
ATOM 828 C C . SER A 1 104 ? 10.679 4.217 1.593 1.00 45.50 104 SER A C 1
ATOM 830 O O . SER A 1 104 ? 10.138 4.724 2.573 1.00 45.50 104 SER A O 1
ATOM 832 N N . THR A 1 105 ? 10.375 2.989 1.178 1.00 54.72 105 THR A N 1
ATOM 833 C CA . THR A 1 105 ? 9.765 2.021 2.077 1.00 54.72 105 THR A CA 1
ATOM 834 C C . THR A 1 105 ? 10.823 1.708 3.113 1.00 54.72 105 THR A C 1
ATOM 836 O O . THR A 1 105 ? 11.731 0.898 2.901 1.00 54.72 105 THR A O 1
ATOM 839 N N . GLU A 1 106 ? 10.737 2.448 4.210 1.00 50.41 106 GLU A N 1
ATOM 840 C CA . GLU A 1 106 ? 11.383 2.132 5.464 1.00 50.41 106 GLU A CA 1
ATOM 841 C C . GLU A 1 106 ? 11.194 0.636 5.671 1.00 50.41 106 GLU A C 1
ATOM 843 O O . GLU A 1 106 ? 10.068 0.130 5.663 1.00 50.41 106 GLU A O 1
ATOM 848 N N . HIS A 1 107 ? 12.310 -0.085 5.719 1.00 49.03 107 HIS A N 1
ATOM 849 C CA . HIS A 1 107 ? 12.311 -1.501 6.007 1.00 49.03 107 HIS A CA 1
ATOM 850 C C . HIS A 1 107 ? 11.694 -1.646 7.394 1.00 49.03 107 HIS A C 1
ATOM 852 O O . HIS A 1 107 ? 12.369 -1.467 8.407 1.00 49.03 107 HIS A O 1
ATOM 858 N N . SER A 1 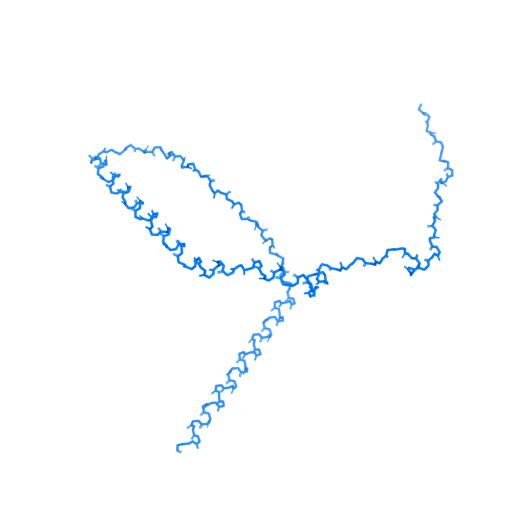108 ? 10.393 -1.927 7.446 1.00 54.12 108 SER A N 1
ATOM 859 C CA . SER A 1 108 ? 9.732 -2.389 8.650 1.00 54.12 108 SER A CA 1
ATOM 860 C C . SER A 1 108 ? 10.430 -3.691 8.997 1.00 54.12 108 SER A C 1
ATOM 862 O O . SER A 1 108 ? 10.200 -4.705 8.333 1.00 54.12 108 SER A O 1
ATOM 864 N N . GLY A 1 109 ? 11.371 -3.612 9.940 1.00 57.62 109 GLY A N 1
ATOM 865 C CA . GLY A 1 109 ? 12.197 -4.726 10.369 1.00 57.62 109 GLY A CA 1
ATOM 866 C C . GLY A 1 109 ? 11.307 -5.936 10.579 1.00 57.62 109 GLY A C 1
ATOM 867 O O . GLY A 1 109 ? 10.480 -5.962 11.489 1.00 57.62 109 GLY A O 1
ATOM 868 N N . ILE A 1 110 ? 11.442 -6.907 9.680 1.00 63.00 110 ILE A N 1
ATOM 869 C CA . ILE A 1 110 ? 10.857 -8.231 9.815 1.00 63.00 110 ILE A CA 1
ATOM 870 C C . ILE A 1 110 ? 11.487 -8.752 11.106 1.00 63.00 110 ILE A C 1
ATOM 872 O O . ILE A 1 110 ? 12.689 -9.009 11.142 1.00 63.00 110 ILE A O 1
ATOM 876 N N . GLY A 1 111 ? 10.712 -8.742 12.196 1.00 66.44 111 GLY A N 1
ATOM 877 C CA . GLY A 1 111 ? 11.201 -9.082 13.526 1.00 66.44 111 GLY A CA 1
ATOM 878 C C . GLY A 1 111 ? 11.979 -10.397 13.504 1.00 66.44 111 GLY A C 1
ATOM 879 O O . GLY A 1 111 ? 11.721 -11.282 12.692 1.00 66.44 111 GLY A O 1
ATOM 880 N N . LEU A 1 112 ? 12.948 -10.554 14.403 1.00 73.00 112 LEU A N 1
ATOM 881 C CA . LEU A 1 112 ? 13.778 -11.764 14.452 1.00 73.00 112 LEU A CA 1
ATOM 882 C C . LEU A 1 112 ? 12.934 -13.052 14.511 1.00 73.00 112 LEU A C 1
ATOM 884 O O . LEU A 1 112 ? 13.343 -14.079 13.976 1.00 73.00 112 LEU A O 1
ATOM 888 N N . GLU A 1 113 ? 11.726 -12.981 15.074 1.00 76.81 113 GLU A N 1
ATOM 889 C CA . GLU A 1 113 ? 10.778 -14.095 15.089 1.00 76.81 113 GLU A CA 1
ATOM 890 C C . GLU A 1 113 ? 10.205 -14.440 13.714 1.00 76.81 113 GLU A C 1
ATOM 892 O O . GLU A 1 113 ? 10.099 -15.616 13.380 1.00 76.81 113 GLU A O 1
ATOM 897 N N . THR A 1 114 ? 9.887 -13.457 12.871 1.00 82.06 114 THR A N 1
ATOM 898 C CA . THR A 1 114 ? 9.403 -13.737 11.515 1.00 82.06 114 THR A CA 1
ATOM 899 C C . THR A 1 114 ? 10.516 -14.301 10.636 1.00 82.06 114 THR A C 1
ATOM 901 O O . THR A 1 114 ? 10.257 -15.223 9.869 1.00 82.06 114 THR A O 1
ATOM 904 N N . LEU A 1 115 ? 11.767 -13.856 10.801 1.00 84.06 115 LEU A N 1
ATOM 905 C CA . LEU A 1 115 ? 12.916 -14.475 10.124 1.00 84.06 115 LEU A CA 1
ATOM 906 C C . LEU A 1 115 ? 13.159 -15.919 10.586 1.00 84.06 115 LEU A C 1
ATOM 908 O O . LEU A 1 115 ? 13.413 -16.792 9.757 1.00 84.06 115 LEU A O 1
ATOM 912 N N . ARG A 1 116 ? 13.038 -16.198 11.890 1.00 84.62 116 ARG A N 1
ATOM 913 C CA . ARG A 1 116 ? 13.133 -17.566 12.429 1.00 84.62 116 ARG A CA 1
ATOM 914 C C . ARG A 1 116 ? 12.040 -18.472 11.876 1.00 84.62 116 ARG A C 1
ATOM 916 O O . ARG A 1 116 ? 12.325 -19.610 11.511 1.00 84.62 116 ARG A O 1
ATOM 923 N N . LEU A 1 117 ? 10.815 -17.962 11.790 1.00 90.12 117 LEU A N 1
ATOM 924 C CA . LEU A 1 117 ? 9.668 -18.714 11.293 1.00 90.12 117 LEU A CA 1
ATOM 925 C C . LEU A 1 117 ? 9.806 -18.998 9.789 1.00 90.12 117 LEU A C 1
ATOM 927 O O . LEU A 1 117 ? 9.613 -20.135 9.369 1.00 90.12 117 LEU A O 1
ATOM 931 N N . ILE A 1 118 ? 10.255 -18.018 8.995 1.00 92.00 118 ILE A N 1
ATOM 932 C CA . ILE A 1 118 ? 10.572 -18.207 7.568 1.00 92.00 118 ILE A CA 1
ATOM 933 C C . ILE A 1 118 ? 11.683 -19.250 7.386 1.00 92.00 118 ILE A C 1
ATOM 935 O O . ILE A 1 118 ? 11.532 -20.173 6.589 1.00 92.00 118 ILE A O 1
ATOM 939 N N . ALA A 1 119 ? 12.775 -19.159 8.151 1.00 92.00 119 ALA A N 1
ATOM 940 C CA . ALA A 1 119 ? 13.870 -20.123 8.071 1.00 92.00 119 ALA A CA 1
ATOM 941 C C . ALA A 1 119 ? 13.432 -21.548 8.462 1.00 92.00 119 ALA A C 1
ATOM 943 O O . ALA A 1 119 ? 13.875 -22.517 7.848 1.00 92.00 119 ALA A O 1
ATOM 944 N N . ALA A 1 120 ? 12.550 -21.691 9.456 1.00 93.12 120 ALA A N 1
ATOM 945 C CA . ALA A 1 120 ? 11.995 -22.986 9.844 1.00 93.12 120 ALA A CA 1
ATOM 946 C C . ALA A 1 120 ? 11.121 -23.592 8.734 1.00 93.12 120 ALA A C 1
ATOM 948 O O . ALA A 1 120 ? 11.253 -24.778 8.435 1.00 93.12 120 ALA A O 1
ATOM 949 N N . VAL A 1 121 ? 10.280 -22.776 8.090 1.00 95.19 121 VAL A N 1
ATOM 950 C CA . VAL A 1 121 ? 9.433 -23.214 6.969 1.00 95.19 121 VAL A CA 1
ATOM 951 C C . VAL A 1 121 ? 10.280 -23.654 5.774 1.00 95.19 121 VAL A C 1
ATOM 953 O O . VAL A 1 121 ? 10.007 -24.705 5.200 1.00 95.19 121 VAL A O 1
ATOM 956 N N . LEU A 1 122 ? 11.334 -22.908 5.429 1.00 95.44 122 LEU A N 1
ATOM 957 C CA . LEU A 1 122 ? 12.227 -23.272 4.324 1.00 95.44 122 LEU A CA 1
ATOM 958 C C . LEU A 1 122 ? 12.942 -24.607 4.571 1.00 95.44 122 LEU A C 1
ATOM 960 O O . LEU A 1 122 ? 12.938 -25.463 3.692 1.00 95.44 122 LEU A O 1
ATOM 964 N N . ARG A 1 123 ? 13.460 -24.837 5.784 1.0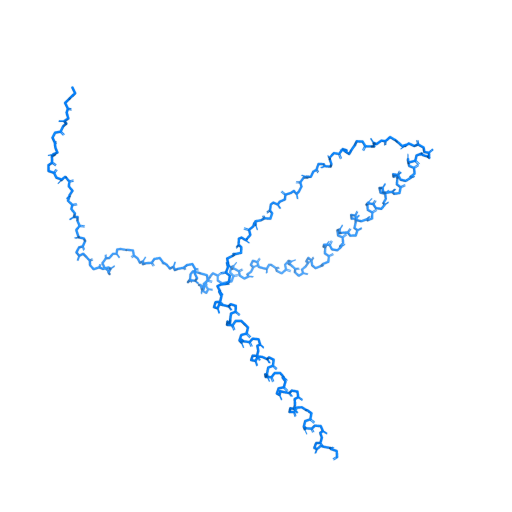0 93.50 123 ARG A N 1
ATOM 965 C CA . ARG A 1 123 ? 14.081 -26.126 6.144 1.00 93.50 123 ARG A CA 1
ATOM 966 C C . ARG A 1 123 ? 13.098 -27.290 6.077 1.00 93.50 123 ARG A C 1
ATOM 968 O O . ARG A 1 123 ? 13.472 -28.386 5.672 1.00 93.50 123 ARG A O 1
ATOM 975 N N . LEU A 1 124 ? 11.845 -27.067 6.481 1.00 94.56 124 LEU A N 1
ATOM 976 C CA . LEU A 1 124 ? 10.814 -28.098 6.404 1.00 94.56 124 LEU A CA 1
ATOM 977 C C . LEU A 1 124 ? 10.512 -28.456 4.942 1.00 94.56 124 LEU A C 1
ATOM 979 O O . LEU A 1 124 ? 10.400 -29.632 4.610 1.00 94.56 124 LEU A O 1
ATOM 983 N N . LEU A 1 125 ? 10.432 -27.453 4.063 1.00 94.75 125 LEU A N 1
ATOM 984 C CA . LEU A 1 125 ? 10.213 -27.658 2.632 1.00 94.75 125 LEU A CA 1
ATOM 985 C C . LEU A 1 125 ? 11.374 -28.412 1.979 1.00 94.75 125 LEU A C 1
ATOM 987 O O . LEU A 1 125 ? 11.129 -29.388 1.273 1.00 94.75 125 LEU A O 1
ATOM 991 N N . GLU A 1 126 ? 12.619 -28.032 2.265 1.00 94.06 126 GLU A N 1
ATOM 992 C CA . GLU A 1 126 ? 13.802 -28.752 1.774 1.00 94.06 126 GLU A CA 1
ATOM 993 C C . GLU A 1 126 ? 13.783 -30.222 2.216 1.00 94.06 126 GLU A C 1
ATOM 995 O O . GLU A 1 126 ? 13.891 -31.113 1.375 1.00 94.06 126 GLU A O 1
ATOM 1000 N N . ALA A 1 127 ? 13.498 -30.497 3.494 1.00 90.00 127 ALA A N 1
ATOM 1001 C CA . ALA A 1 127 ? 13.390 -31.866 4.000 1.00 90.00 127 ALA A CA 1
ATOM 1002 C C . ALA A 1 127 ? 12.273 -32.671 3.311 1.00 90.00 127 ALA A C 1
ATOM 1004 O O . ALA A 1 127 ? 12.451 -33.852 2.998 1.00 90.00 127 ALA A O 1
ATOM 1005 N N . THR A 1 128 ? 11.122 -32.046 3.033 1.00 91.00 128 THR A N 1
ATOM 1006 C CA . THR A 1 128 ? 10.044 -32.716 2.285 1.00 91.00 128 THR A CA 1
ATOM 1007 C C . THR A 1 128 ? 10.434 -32.996 0.837 1.00 91.00 128 THR A C 1
ATOM 1009 O O . THR A 1 128 ? 10.124 -34.067 0.315 1.00 91.00 128 THR A O 1
ATOM 1012 N N . MET A 1 129 ? 11.154 -32.079 0.189 1.00 89.81 129 MET A N 1
ATOM 1013 C CA . MET A 1 129 ? 11.631 -32.266 -1.177 1.00 89.81 129 MET A CA 1
ATOM 1014 C C . MET A 1 129 ? 12.691 -33.365 -1.267 1.00 89.81 129 MET A C 1
ATOM 1016 O O . MET A 1 129 ? 12.633 -34.181 -2.187 1.00 89.81 129 MET A O 1
ATOM 1020 N N . ASP A 1 130 ? 13.612 -33.440 -0.309 1.00 87.12 130 ASP A N 1
ATOM 1021 C CA . ASP A 1 130 ? 14.630 -34.490 -0.275 1.00 87.12 130 ASP A CA 1
ATOM 1022 C C . ASP A 1 130 ? 14.022 -35.863 0.045 1.00 87.12 130 ASP A C 1
ATOM 1024 O O . ASP A 1 130 ? 14.372 -36.856 -0.593 1.00 87.12 130 ASP A O 1
ATOM 1028 N N . SER A 1 131 ? 13.012 -35.931 0.920 1.00 82.06 131 SER A N 1
ATOM 1029 C CA . SER A 1 131 ? 12.234 -37.160 1.143 1.00 82.06 131 SER A CA 1
ATOM 1030 C C . SER A 1 131 ? 11.526 -37.643 -0.136 1.00 82.06 131 SER A C 1
ATOM 1032 O O . SER A 1 131 ? 11.578 -38.830 -0.476 1.00 82.06 131 SER A O 1
ATOM 1034 N N . MET A 1 132 ? 10.930 -36.729 -0.911 1.00 82.50 132 MET A N 1
ATOM 1035 C CA . MET A 1 132 ? 10.336 -37.068 -2.212 1.00 82.50 132 MET A CA 1
ATOM 1036 C C . MET A 1 132 ? 11.384 -37.535 -3.237 1.00 82.50 132 MET A C 1
ATOM 1038 O O . MET A 1 132 ? 11.109 -38.432 -4.031 1.00 82.50 132 MET A O 1
ATOM 1042 N N . ARG A 1 133 ? 12.601 -36.979 -3.218 1.00 80.19 133 ARG A N 1
ATOM 1043 C CA . ARG A 1 133 ? 13.697 -37.407 -4.107 1.00 80.19 133 ARG A CA 1
ATOM 1044 C C . ARG A 1 133 ? 14.226 -38.797 -3.758 1.00 80.19 133 ARG A C 1
ATOM 1046 O O . ARG A 1 133 ? 14.453 -39.594 -4.666 1.00 80.19 133 ARG A O 1
ATOM 1053 N N . HIS A 1 134 ? 14.380 -39.112 -2.473 1.00 71.12 134 HIS A N 1
ATOM 1054 C CA . HIS A 1 134 ? 14.812 -40.441 -2.034 1.00 71.12 134 HIS A CA 1
ATOM 1055 C C . HIS A 1 134 ? 13.769 -41.521 -2.355 1.00 71.12 134 HIS A C 1
ATOM 1057 O O . HIS A 1 134 ? 14.123 -42.557 -2.915 1.00 71.12 134 HIS A O 1
ATOM 1063 N N . THR A 1 135 ? 12.480 -41.252 -2.118 1.00 67.88 135 THR A N 1
ATOM 1064 C CA . THR A 1 135 ? 11.397 -42.190 -2.482 1.00 67.88 135 THR A CA 1
ATOM 1065 C C . THR A 1 135 ? 11.252 -42.381 -3.996 1.00 67.88 135 THR A C 1
ATOM 1067 O O . THR A 1 135 ? 10.873 -43.463 -4.449 1.00 67.88 135 THR A O 1
ATOM 1070 N N . ALA A 1 136 ? 11.584 -41.368 -4.804 1.00 68.31 136 ALA A N 1
ATOM 1071 C CA . ALA A 1 136 ? 11.631 -41.501 -6.258 1.00 68.31 136 ALA A CA 1
ATOM 1072 C C . ALA A 1 136 ? 12.794 -42.392 -6.732 1.00 68.31 136 ALA A C 1
ATOM 1074 O O . ALA A 1 136 ? 12.607 -43.171 -7.662 1.00 68.31 136 ALA A O 1
ATOM 1075 N N . GLN A 1 137 ? 13.966 -42.329 -6.089 1.00 59.78 137 GLN A N 1
ATOM 1076 C CA . GLN A 1 137 ? 15.101 -43.201 -6.425 1.00 59.78 137 GLN A CA 1
ATOM 1077 C C . GLN A 1 137 ? 14.867 -44.660 -6.005 1.00 59.78 137 GLN A C 1
ATOM 1079 O O . GLN A 1 137 ? 15.199 -45.571 -6.758 1.00 59.78 137 GLN A O 1
ATOM 1084 N N . GLU A 1 138 ? 14.226 -44.898 -4.858 1.00 58.03 138 GLU A N 1
ATOM 1085 C CA . GLU A 1 138 ? 13.911 -46.252 -4.378 1.00 58.03 138 GLU A CA 1
ATOM 1086 C C . GLU A 1 138 ? 12.923 -46.988 -5.305 1.00 58.03 138 GLU A C 1
ATOM 1088 O O . GLU A 1 138 ? 13.075 -48.181 -5.565 1.00 58.03 138 GLU A O 1
ATOM 1093 N N . LYS A 1 139 ? 11.968 -46.267 -5.910 1.00 57.81 139 LYS A N 1
ATOM 1094 C CA . LYS A 1 139 ? 11.053 -46.835 -6.919 1.00 57.81 139 LYS A CA 1
ATOM 1095 C C . LYS A 1 139 ? 11.727 -47.180 -8.251 1.00 57.81 139 LYS A C 1
ATOM 1097 O O . LYS A 1 139 ? 11.238 -48.069 -8.941 1.00 57.81 139 LYS A O 1
ATOM 1102 N N . VAL A 1 140 ? 12.823 -46.510 -8.614 1.00 57.72 140 VAL A N 1
ATOM 1103 C CA . VAL A 1 140 ? 13.592 -46.818 -9.837 1.00 57.72 140 VAL A CA 1
ATOM 1104 C C . VAL A 1 140 ? 14.433 -48.087 -9.655 1.00 57.72 140 VAL A C 1
ATOM 1106 O O . VAL A 1 140 ? 14.623 -48.832 -10.609 1.00 57.72 140 VAL A O 1
ATOM 1109 N N . VAL A 1 141 ? 14.884 -48.375 -8.431 1.00 56.00 141 VAL A N 1
ATOM 1110 C CA . VAL A 1 141 ? 15.705 -49.560 -8.123 1.00 56.00 141 VAL A CA 1
ATOM 1111 C C . VAL A 1 141 ? 14.868 -50.847 -8.052 1.00 56.00 141 VAL A C 1
ATOM 1113 O O . VAL A 1 141 ? 15.381 -51.917 -8.352 1.00 56.00 141 VAL A O 1
ATOM 1116 N N . PHE A 1 142 ? 13.577 -50.768 -7.708 1.00 51.69 142 PHE A N 1
ATOM 1117 C CA . PHE A 1 142 ? 12.710 -51.949 -7.545 1.00 51.69 142 PHE A CA 1
ATOM 1118 C C . PHE A 1 142 ? 11.988 -52.418 -8.832 1.00 51.69 142 PHE A C 1
ATOM 1120 O O . PHE A 1 142 ? 11.206 -53.365 -8.778 1.00 51.69 142 PHE A O 1
ATOM 1127 N N . GLN A 1 143 ? 12.217 -51.765 -9.981 1.00 50.09 143 GLN A N 1
ATOM 1128 C CA . GLN A 1 143 ? 11.716 -52.189 -11.306 1.00 50.09 143 GLN A CA 1
ATOM 1129 C C . GLN A 1 143 ? 12.832 -52.638 -12.275 1.00 50.09 143 GLN A C 1
ATOM 1131 O O . GLN A 1 143 ? 12.597 -52.707 -13.483 1.00 50.09 143 GLN A O 1
ATOM 1136 N N . GLY A 1 144 ? 14.031 -52.931 -11.761 1.00 43.97 144 GLY A N 1
ATOM 1137 C CA . GLY A 1 144 ? 15.142 -53.522 -12.518 1.00 43.97 144 GLY A CA 1
ATOM 1138 C C . GLY A 1 144 ? 15.285 -55.013 -12.262 1.00 43.97 144 GLY A C 1
ATOM 1139 O O . GLY A 1 144 ? 15.267 -55.389 -11.070 1.00 43.97 144 GLY A O 1
#

Sequence (144 aa):
MYRRPPGPPRHYSYECKEPAQARPYVPRPSRTQQLRDPKLLPKLTEATPNEAENKKGIADAELAKREAERERQRALEARDAAPGDDKPRRRDRSASIDSVSAISTEHSGIGLETLRLIAAVLRLLEATMDSMRHTAQEKVVFQG

Foldseek 3Di:
DDDDDDDDDPDDDDDDPDDPVPDPDDPDDDPVRVCPPPVCVVVVVCVVPCVVVVCVCVVVVVVVVVVVVVVVVVVVVVVPPDPPPPDPPPPPPPPPPDPDDDPPPPPPPCPPVNVVVVVVVVVVVVVVVVVVVVVVVVVVVVVD

Organism: Verticillium longisporum (NCBI:txid100787)